Protein AF-A0A5S3XUQ3-F1 (afdb_monomer)

InterPro domains:
  IPR008207 Signal transduction histidine kinase, phosphotransfer (Hpt) domain [PF01627] (21-83)
  IPR008207 Signal transduction histidine kinase, phosphotransfer (Hpt) domain [PS50894] (11-110)
  IPR008207 Signal transduction histidine kinase, phosphotransfer (Hpt) domain [SM00073] (11-107)
  IPR036641 HPT domain superfamily [G3DSA:1.20.120.160] (1-99)
  IPR036641 HPT domain superfamily [SSF47226] (1-92)

Sequence (111 aa):
MINQATFSQLQQDVGEQLAIQLLEVYLTESSELIKKLDIDSPQDVLEITAHSLKSSSRSYGALELAELCEKIEHQVKIGGVNAEVSTLITDVHAQSLVTFSHARELIDSIC

Structure (mmCIF, N/CA/C/O backbone):
data_AF-A0A5S3XUQ3-F1
#
_entry.id   AF-A0A5S3XUQ3-F1
#
loop_
_atom_site.group_PDB
_atom_site.id
_atom_site.type_symbol
_atom_site.label_atom_id
_atom_si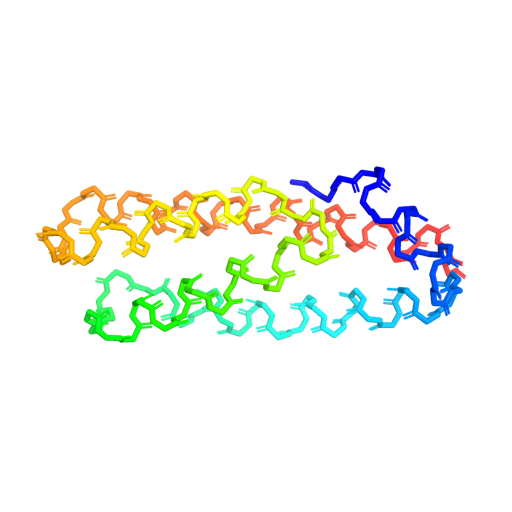te.label_alt_id
_atom_site.label_comp_id
_atom_site.label_asym_id
_atom_site.label_entity_id
_atom_site.label_seq_id
_atom_site.pdbx_PDB_ins_code
_atom_site.Cartn_x
_atom_site.Cartn_y
_atom_site.Cartn_z
_atom_site.occupancy
_atom_site.B_iso_or_equiv
_atom_site.auth_seq_id
_atom_site.auth_comp_id
_atom_site.auth_asym_id
_atom_site.auth_atom_id
_atom_site.pdbx_PDB_model_num
ATOM 1 N N . MET A 1 1 ? -5.371 -7.976 3.190 1.00 93.94 1 MET A N 1
ATOM 2 C CA . MET A 1 1 ? -6.198 -7.658 4.386 1.00 93.94 1 MET A CA 1
ATOM 3 C C . MET A 1 1 ? -5.346 -6.974 5.451 1.00 93.94 1 MET A C 1
ATOM 5 O O . MET A 1 1 ? -4.149 -7.231 5.503 1.00 93.94 1 MET A O 1
ATOM 9 N N . ILE A 1 2 ? -5.952 -6.139 6.300 1.00 97.31 2 ILE A N 1
ATOM 10 C CA . ILE A 1 2 ? -5.320 -5.611 7.527 1.00 97.31 2 ILE A CA 1
ATOM 11 C C . ILE A 1 2 ? -5.079 -6.720 8.565 1.00 97.31 2 ILE A C 1
ATOM 13 O O . ILE A 1 2 ? -5.988 -7.483 8.885 1.00 97.31 2 ILE A O 1
ATOM 17 N N . ASN A 1 3 ? -3.859 -6.805 9.094 1.00 97.62 3 ASN A N 1
ATOM 18 C CA . ASN A 1 3 ? -3.482 -7.708 10.174 1.00 97.62 3 ASN A CA 1
ATOM 19 C C . ASN A 1 3 ? -4.061 -7.223 11.512 1.00 97.62 3 ASN A C 1
ATOM 21 O O . ASN A 1 3 ? -3.721 -6.139 11.988 1.00 97.62 3 ASN A O 1
ATOM 25 N N . GLN A 1 4 ? -4.883 -8.066 12.140 1.00 94.44 4 GLN A N 1
ATOM 26 C CA . GLN A 1 4 ? -5.568 -7.736 13.390 1.00 94.44 4 GLN A CA 1
ATOM 27 C C . GLN A 1 4 ? -4.606 -7.399 14.532 1.00 94.44 4 GLN A C 1
ATOM 29 O O . GLN A 1 4 ? -4.853 -6.455 15.271 1.00 94.44 4 GLN A O 1
ATOM 34 N N . ALA A 1 5 ? -3.512 -8.150 14.690 1.00 96.19 5 ALA A N 1
ATOM 35 C CA . ALA A 1 5 ? -2.581 -7.930 15.794 1.00 96.19 5 ALA A CA 1
ATOM 36 C C . ALA A 1 5 ? -1.872 -6.575 15.663 1.00 96.19 5 ALA A C 1
ATOM 38 O O . ALA A 1 5 ? -1.777 -5.839 16.642 1.00 96.19 5 ALA A O 1
ATOM 39 N N . THR A 1 6 ? -1.432 -6.216 14.453 1.00 96.75 6 THR A N 1
ATOM 40 C CA . THR A 1 6 ? -0.833 -4.902 14.183 1.00 96.75 6 THR A CA 1
ATOM 41 C C . THR A 1 6 ? -1.827 -3.774 14.437 1.00 96.75 6 THR A C 1
ATOM 43 O O . THR A 1 6 ? -1.486 -2.803 15.107 1.00 96.75 6 THR A O 1
ATOM 46 N N . PHE A 1 7 ? -3.063 -3.905 13.949 1.00 95.88 7 PHE A N 1
ATOM 47 C CA . PHE A 1 7 ? -4.061 -2.856 14.132 1.00 95.88 7 PHE A CA 1
ATOM 48 C C . PHE A 1 7 ? -4.494 -2.714 15.597 1.00 95.88 7 PHE A C 1
ATOM 50 O O . PHE A 1 7 ? -4.582 -1.601 16.105 1.00 95.88 7 PHE A O 1
ATOM 57 N N . SER A 1 8 ? -4.661 -3.822 16.322 1.00 95.44 8 SER A N 1
ATOM 58 C CA . SER A 1 8 ? -4.938 -3.782 17.760 1.00 95.44 8 SER A CA 1
ATOM 59 C C . SER A 1 8 ? -3.789 -3.184 18.570 1.00 95.44 8 SER A C 1
ATOM 61 O O . SER A 1 8 ? -4.052 -2.476 19.538 1.00 95.44 8 SER A O 1
ATOM 63 N N . GLN A 1 9 ? -2.531 -3.398 18.171 1.00 97.06 9 GLN A N 1
ATOM 64 C CA . GLN A 1 9 ? -1.403 -2.703 18.795 1.00 97.06 9 GLN A CA 1
ATOM 65 C C . GLN A 1 9 ? -1.480 -1.191 18.551 1.00 97.06 9 GLN A C 1
ATOM 67 O O . GLN A 1 9 ? -1.356 -0.419 19.495 1.00 97.06 9 GLN A O 1
ATOM 72 N N . LEU A 1 10 ? -1.783 -0.760 17.321 1.00 96.38 10 LEU A N 1
ATOM 73 C CA . LEU A 1 10 ? -1.988 0.657 17.013 1.00 96.38 10 LEU A CA 1
ATOM 74 C C . LEU A 1 10 ? -3.101 1.266 17.885 1.00 96.38 10 LEU A C 1
ATOM 76 O O . LEU A 1 10 ? -2.912 2.335 18.460 1.00 96.38 10 LEU A O 1
ATOM 80 N N . GLN A 1 11 ? -4.232 0.572 18.044 1.00 95.94 11 GLN A N 1
ATOM 81 C CA . GLN A 1 11 ? -5.322 1.008 18.927 1.00 95.94 11 GLN A CA 1
ATOM 82 C C . GLN A 1 11 ? -4.871 1.163 20.387 1.00 95.94 11 GLN A C 1
ATOM 84 O O . GLN A 1 11 ? -5.311 2.094 21.059 1.00 95.94 11 GLN A O 1
ATOM 89 N N . GLN A 1 12 ? -3.995 0.285 20.885 1.00 97.31 12 GLN A N 1
ATOM 90 C CA . GLN A 1 12 ? -3.435 0.403 22.237 1.00 97.31 12 GLN A CA 1
ATOM 91 C C . GLN A 1 12 ? -2.486 1.597 22.372 1.00 97.31 12 GLN A C 1
ATOM 93 O O . GLN A 1 12 ? -2.491 2.262 23.406 1.00 97.31 12 GLN A O 1
ATOM 98 N N . ASP A 1 13 ? -1.702 1.879 21.333 1.00 97.31 13 ASP A N 1
ATOM 99 C CA . ASP A 1 13 ? -0.667 2.910 21.366 1.00 97.31 13 ASP A CA 1
ATOM 100 C C . ASP A 1 13 ? -1.248 4.329 21.276 1.00 97.31 13 ASP A C 1
ATOM 102 O O . ASP A 1 13 ? -0.764 5.240 21.950 1.00 97.31 13 ASP A O 1
ATOM 106 N N . VAL A 1 14 ? -2.283 4.532 20.450 1.00 97.00 14 VAL A N 1
ATOM 107 C CA . VAL A 1 14 ? -2.840 5.872 20.171 1.00 97.00 14 VAL A CA 1
ATOM 108 C C . VAL A 1 14 ? -4.292 6.061 20.620 1.00 97.00 14 VAL A C 1
ATOM 110 O O . VAL A 1 14 ? -4.814 7.175 20.568 1.00 97.00 14 VAL A O 1
ATOM 113 N N . GLY A 1 15 ? -4.945 4.996 21.087 1.00 96.94 15 GLY A N 1
ATOM 114 C CA . GLY A 1 15 ? -6.375 4.967 21.380 1.00 96.94 15 GLY A CA 1
ATOM 115 C C . GLY A 1 15 ? -7.215 4.601 20.155 1.00 96.94 15 GLY A C 1
ATOM 116 O O . GLY A 1 15 ? -6.894 4.950 19.020 1.00 96.94 15 GLY A O 1
ATOM 117 N N . GLU A 1 16 ? -8.332 3.912 20.391 1.00 94.94 16 GLU A N 1
ATOM 118 C CA . GLU A 1 16 ? -9.188 3.346 19.341 1.00 94.94 16 GLU A CA 1
ATOM 119 C C . GLU A 1 16 ? -9.683 4.391 18.332 1.00 94.94 16 GLU A C 1
ATOM 121 O O . GLU A 1 16 ? -9.504 4.217 17.129 1.00 94.94 16 GLU A O 1
ATOM 126 N N . GLN A 1 17 ? -10.221 5.519 18.805 1.00 94.88 17 GLN A N 1
ATOM 127 C CA . GLN A 1 17 ? -10.759 6.559 17.923 1.00 94.88 17 GLN A CA 1
ATOM 128 C C . GLN A 1 17 ? -9.683 7.193 17.028 1.00 94.88 17 GLN A C 1
ATOM 130 O O . GLN A 1 17 ? -9.927 7.441 15.848 1.00 94.88 17 GLN A O 1
ATOM 135 N N . LEU A 1 18 ? -8.486 7.444 17.569 1.00 96.75 18 LEU A N 1
ATOM 136 C CA . LEU A 1 18 ? -7.389 8.012 16.787 1.00 96.75 18 LEU A CA 1
ATOM 137 C C . LEU A 1 18 ? -6.822 6.979 15.805 1.00 96.75 18 LEU A C 1
ATOM 139 O O . LEU A 1 18 ? -6.527 7.330 14.668 1.00 96.75 18 LEU A O 1
ATOM 143 N N . ALA A 1 19 ? -6.731 5.703 16.190 1.00 96.88 19 ALA A N 1
ATOM 144 C CA . ALA A 1 19 ? -6.309 4.635 15.286 1.00 96.88 19 ALA A CA 1
ATOM 145 C C . ALA A 1 19 ? -7.231 4.514 14.060 1.00 96.88 19 ALA A C 1
ATOM 147 O O . ALA A 1 19 ? -6.742 4.328 12.946 1.00 96.88 19 ALA A O 1
ATOM 148 N N . ILE A 1 20 ? -8.544 4.690 14.242 1.00 95.88 20 ILE A N 1
ATOM 149 C CA . ILE A 1 20 ? -9.524 4.713 13.147 1.00 95.88 20 ILE A CA 1
ATOM 150 C C . ILE A 1 20 ? -9.297 5.907 12.217 1.00 95.88 20 ILE A C 1
ATOM 152 O O . ILE A 1 20 ? -9.189 5.720 11.007 1.00 95.88 20 ILE A O 1
ATOM 156 N N . GLN A 1 21 ? -9.126 7.114 12.765 1.00 97.31 21 GLN A N 1
ATOM 157 C CA . GLN A 1 21 ? -8.825 8.307 11.961 1.00 97.31 21 GLN A CA 1
ATOM 158 C C . GLN A 1 21 ? -7.524 8.149 11.163 1.00 97.31 21 GLN A C 1
ATOM 160 O O . GLN A 1 21 ? -7.452 8.522 9.994 1.00 97.31 21 GLN A O 1
ATOM 165 N N . LEU A 1 22 ? -6.489 7.560 11.768 1.00 97.69 22 LEU A N 1
ATOM 166 C CA . LEU A 1 22 ? -5.238 7.277 11.069 1.00 97.69 22 LEU A CA 1
ATOM 167 C C . LEU A 1 22 ? -5.427 6.225 9.963 1.00 97.69 22 LEU A C 1
ATOM 169 O O . LEU A 1 22 ? -4.828 6.358 8.896 1.00 97.69 22 LEU A O 1
ATOM 173 N N . LEU A 1 23 ? -6.287 5.221 10.170 1.00 97.62 23 LEU A N 1
ATOM 174 C CA . LEU A 1 23 ? -6.618 4.238 9.135 1.00 97.62 23 LEU A CA 1
ATOM 175 C C . LEU A 1 23 ? -7.393 4.868 7.964 1.00 97.62 23 LEU A C 1
ATOM 177 O O . LEU A 1 23 ? -7.158 4.510 6.810 1.00 97.62 23 LEU A O 1
ATOM 181 N N . GLU A 1 24 ? -8.266 5.842 8.221 1.00 97.56 24 GLU A N 1
ATOM 182 C CA . GLU A 1 24 ? -8.940 6.620 7.172 1.00 97.56 24 GLU A CA 1
ATOM 183 C C . GLU A 1 24 ? -7.961 7.464 6.348 1.00 97.56 24 GLU A C 1
ATOM 185 O O . GLU A 1 24 ? -8.051 7.505 5.114 1.00 97.56 24 GLU A O 1
ATOM 190 N N . VAL A 1 25 ? -6.999 8.110 7.016 1.00 97.81 25 VAL A N 1
ATOM 191 C CA . VAL A 1 25 ? -5.915 8.848 6.351 1.00 97.81 25 VAL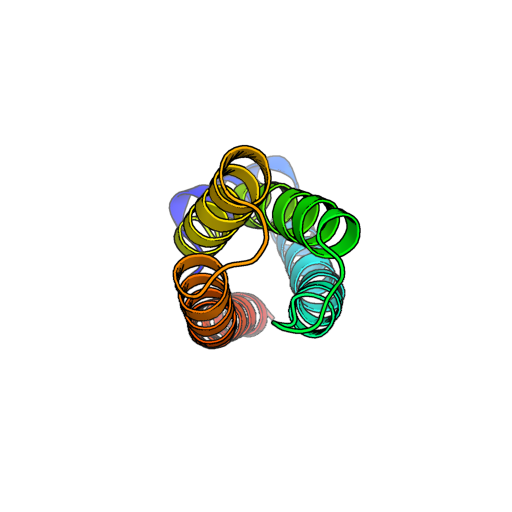 A CA 1
ATOM 192 C C . VAL A 1 25 ? -5.082 7.894 5.500 1.00 97.81 25 VAL A C 1
ATOM 194 O O . VAL A 1 25 ? -4.872 8.161 4.317 1.00 97.81 25 VAL A O 1
ATOM 197 N N . TYR A 1 26 ? -4.696 6.739 6.050 1.00 98.00 26 TYR A N 1
ATOM 198 C CA . TYR A 1 26 ? -3.992 5.693 5.311 1.00 98.00 26 TYR A CA 1
ATOM 199 C C . TYR A 1 26 ? -4.734 5.268 4.046 1.00 98.00 26 TYR A C 1
ATOM 201 O O . TYR A 1 26 ? -4.112 5.183 2.988 1.00 98.00 26 TYR A O 1
ATOM 209 N N . LEU A 1 27 ? -6.043 5.016 4.137 1.00 97.81 27 LEU A N 1
ATOM 210 C CA . LEU A 1 27 ? -6.862 4.640 2.985 1.00 97.81 27 LEU A CA 1
ATOM 211 C C . LEU A 1 27 ? -6.866 5.728 1.918 1.00 97.81 27 LEU A C 1
ATOM 213 O O . LEU A 1 27 ? -6.671 5.439 0.737 1.00 97.81 27 LEU A O 1
ATOM 217 N N . THR A 1 28 ? -7.061 6.974 2.338 1.00 97.56 28 THR A N 1
ATOM 218 C CA . THR A 1 28 ? -7.106 8.120 1.431 1.00 97.56 28 THR A CA 1
ATOM 219 C C . THR A 1 28 ? -5.772 8.277 0.706 1.00 97.56 28 THR A C 1
ATOM 221 O O . THR A 1 28 ? -5.728 8.225 -0.522 1.00 97.56 28 THR A O 1
ATOM 224 N N . GLU A 1 29 ? -4.670 8.378 1.447 1.00 97.50 29 GLU A N 1
ATOM 225 C CA . GLU A 1 29 ? -3.338 8.590 0.877 1.00 97.50 29 GLU A CA 1
ATOM 226 C C . GLU A 1 29 ? -2.863 7.397 0.041 1.00 97.50 29 GLU A C 1
ATOM 228 O O . GLU A 1 29 ? -2.356 7.572 -1.069 1.00 97.50 29 GLU A O 1
ATOM 233 N N . SER A 1 30 ? -3.066 6.172 0.532 1.00 97.75 30 SER A N 1
ATOM 234 C CA . SER A 1 30 ? -2.625 4.968 -0.176 1.00 97.75 30 SER A CA 1
ATOM 235 C C . SER A 1 30 ? -3.426 4.740 -1.451 1.00 97.75 30 SER A C 1
ATOM 237 O O . SER A 1 30 ? -2.853 4.284 -2.434 1.00 97.75 30 SER A O 1
ATOM 239 N N . SER A 1 31 ? -4.711 5.108 -1.495 1.00 96.88 31 SER A N 1
ATOM 240 C CA . SER A 1 31 ? -5.494 5.025 -2.734 1.00 96.88 31 SER A CA 1
ATOM 241 C C . SER A 1 31 ? -4.935 5.925 -3.842 1.00 96.88 31 SER A C 1
ATOM 243 O O . SER A 1 31 ? -4.886 5.518 -5.003 1.00 96.88 31 SER A O 1
ATOM 245 N N . GLU A 1 32 ? -4.433 7.113 -3.493 1.00 96.25 32 GLU A N 1
ATOM 246 C CA . GLU A 1 32 ? -3.790 8.019 -4.447 1.00 96.25 32 GLU A CA 1
ATOM 247 C C . GLU A 1 32 ? -2.421 7.503 -4.897 1.00 96.25 32 GLU A C 1
ATOM 249 O O . GLU A 1 32 ? -2.046 7.673 -6.056 1.00 96.25 32 GLU A O 1
ATOM 254 N N . LEU A 1 33 ? -1.676 6.840 -4.009 1.00 96.62 33 LEU A N 1
ATOM 255 C CA . LEU A 1 33 ? -0.414 6.195 -4.372 1.00 96.62 33 LEU A CA 1
ATOM 256 C C . LEU A 1 33 ? -0.632 4.976 -5.276 1.00 96.62 33 LEU A C 1
ATOM 258 O O . LEU A 1 33 ? 0.095 4.823 -6.250 1.00 96.62 33 LEU A O 1
ATOM 262 N N . ILE A 1 34 ? -1.652 4.152 -5.021 1.00 96.69 34 ILE A N 1
ATOM 263 C CA . ILE A 1 34 ? -1.988 3.006 -5.879 1.00 96.69 34 ILE A CA 1
ATOM 264 C C . ILE A 1 34 ? -2.303 3.469 -7.306 1.00 96.69 34 ILE A C 1
ATOM 266 O O . ILE A 1 34 ? -1.802 2.881 -8.257 1.00 96.69 34 ILE A O 1
ATOM 270 N N . LYS A 1 35 ? -3.035 4.578 -7.478 1.00 94.00 35 LYS A N 1
ATOM 271 C CA . LYS A 1 35 ? -3.292 5.169 -8.807 1.00 94.00 35 LYS A CA 1
ATOM 272 C C . LYS A 1 35 ? -2.021 5.629 -9.530 1.00 94.00 35 LYS A C 1
ATOM 274 O O . LYS A 1 35 ? -2.003 5.653 -10.754 1.00 94.00 35 LYS A O 1
ATOM 279 N N . LYS A 1 36 ? -0.986 6.034 -8.787 1.00 93.69 36 LYS A N 1
ATOM 280 C CA . LYS A 1 36 ? 0.319 6.446 -9.337 1.00 93.69 36 LYS A CA 1
ATOM 281 C C . LYS A 1 36 ? 1.238 5.263 -9.627 1.00 93.69 36 LYS A C 1
ATOM 283 O O . LYS A 1 36 ? 2.225 5.433 -10.332 1.00 93.69 36 LYS A O 1
ATOM 288 N N . LEU A 1 37 ? 0.948 4.093 -9.065 1.00 94.00 37 LEU A N 1
ATOM 289 C CA . LEU A 1 37 ? 1.704 2.875 -9.305 1.00 94.00 37 LEU A CA 1
ATOM 290 C C . LEU A 1 37 ? 1.159 2.188 -10.563 1.00 94.00 37 LEU A C 1
ATOM 292 O O . LEU A 1 37 ? 0.349 1.265 -10.489 1.00 94.00 37 LEU A O 1
ATOM 296 N N . ASP A 1 38 ? 1.584 2.682 -11.721 1.00 92.31 38 ASP A N 1
ATOM 297 C CA . ASP A 1 38 ? 1.131 2.208 -13.030 1.00 92.31 38 ASP A CA 1
ATOM 298 C C . ASP A 1 38 ? 2.284 1.619 -13.854 1.00 92.31 38 ASP A C 1
ATOM 300 O O . ASP A 1 38 ? 3.430 2.040 -13.705 1.00 92.31 38 ASP A O 1
ATOM 304 N N . ILE A 1 39 ? 1.986 0.659 -14.735 1.00 87.81 39 ILE A N 1
ATOM 305 C CA . ILE A 1 39 ? 2.985 -0.034 -15.562 1.00 87.81 39 ILE A CA 1
ATOM 306 C C . ILE A 1 39 ? 3.790 0.911 -16.462 1.00 87.81 39 ILE A C 1
ATOM 308 O O . ILE A 1 39 ? 4.950 0.620 -16.750 1.00 87.81 39 ILE A O 1
ATOM 312 N N . ASP A 1 40 ? 3.197 2.035 -16.867 1.00 90.44 40 ASP A N 1
ATOM 313 C CA . ASP A 1 40 ? 3.818 3.030 -17.741 1.00 90.44 40 ASP A CA 1
ATOM 314 C C . ASP A 1 40 ? 4.565 4.114 -16.944 1.00 90.44 40 ASP A C 1
ATOM 316 O O . ASP A 1 40 ? 5.128 5.055 -17.514 1.00 90.44 40 ASP A O 1
ATOM 320 N N . SER A 1 41 ? 4.583 4.005 -15.612 1.00 91.62 41 SER A N 1
ATOM 321 C CA . SER A 1 41 ? 5.267 4.969 -14.758 1.00 91.62 41 SER A CA 1
ATOM 322 C C . SER A 1 41 ? 6.788 4.873 -14.915 1.00 91.62 41 SER A C 1
ATOM 324 O O . SER A 1 41 ? 7.344 3.774 -14.994 1.00 91.62 41 SER A O 1
ATOM 326 N N . PRO A 1 42 ? 7.497 6.016 -14.897 1.00 92.12 42 PRO A N 1
ATOM 327 C CA . PRO A 1 42 ? 8.951 6.031 -14.833 1.00 92.12 42 PRO A CA 1
ATOM 328 C C . PRO A 1 42 ? 9.491 5.221 -13.647 1.00 92.12 42 PRO A C 1
ATOM 330 O O . PRO A 1 42 ? 8.876 5.160 -12.582 1.00 92.12 42 PRO A O 1
ATOM 333 N N . GLN A 1 43 ? 10.670 4.625 -13.822 1.00 93.31 43 GLN A N 1
ATOM 334 C CA . GLN A 1 43 ? 11.316 3.793 -12.804 1.00 93.31 43 GLN A CA 1
ATOM 335 C C . GLN A 1 43 ? 11.441 4.500 -11.441 1.00 93.31 43 GLN A C 1
ATOM 337 O O . GLN A 1 43 ? 11.105 3.915 -10.416 1.00 93.31 43 GLN A O 1
ATOM 342 N N . ASP A 1 44 ? 11.884 5.756 -11.415 1.00 93.06 44 ASP A N 1
ATOM 343 C CA . ASP A 1 44 ? 12.021 6.548 -10.189 1.00 93.06 44 ASP A CA 1
ATOM 344 C C . ASP A 1 44 ? 10.672 6.776 -9.490 1.00 93.06 44 ASP A C 1
ATOM 346 O O . ASP A 1 44 ? 10.576 6.682 -8.265 1.00 93.06 44 ASP A O 1
ATOM 350 N N . VAL A 1 45 ? 9.610 7.000 -10.267 1.00 93.69 45 VAL A N 1
ATOM 351 C CA . VAL A 1 45 ? 8.238 7.118 -9.755 1.00 93.69 45 VAL A CA 1
ATOM 352 C C . VAL A 1 45 ? 7.765 5.798 -9.146 1.00 93.69 45 VAL A C 1
ATOM 354 O O . VAL A 1 45 ? 7.188 5.813 -8.056 1.00 93.69 45 VAL A O 1
ATOM 357 N N . LEU A 1 46 ? 8.031 4.664 -9.800 1.00 95.50 46 LEU A N 1
ATOM 358 C CA . LEU A 1 46 ? 7.694 3.337 -9.277 1.00 95.50 46 LEU A CA 1
ATOM 359 C C . LEU A 1 46 ? 8.429 3.038 -7.970 1.00 95.50 46 LEU A C 1
ATOM 361 O O . LEU A 1 46 ? 7.799 2.598 -7.010 1.00 95.50 46 LEU A O 1
ATOM 365 N N . GLU A 1 47 ? 9.733 3.319 -7.904 1.00 94.75 47 GLU A N 1
ATOM 366 C CA . GLU A 1 47 ? 10.533 3.109 -6.694 1.00 94.75 47 GLU A CA 1
ATOM 367 C C . GLU A 1 47 ? 10.005 3.934 -5.517 1.00 94.75 47 GLU A C 1
ATOM 369 O O . GLU A 1 47 ? 9.769 3.386 -4.438 1.00 94.75 47 GLU A O 1
ATOM 374 N N . ILE A 1 48 ? 9.773 5.235 -5.721 1.00 94.94 48 ILE A N 1
ATOM 375 C CA . ILE A 1 48 ? 9.280 6.135 -4.669 1.00 94.94 48 ILE A CA 1
ATOM 376 C C . ILE A 1 48 ? 7.878 5.717 -4.220 1.00 94.94 48 ILE A C 1
ATOM 378 O O . ILE A 1 48 ? 7.617 5.613 -3.021 1.00 94.94 48 ILE A O 1
ATOM 382 N N . THR A 1 49 ? 6.979 5.439 -5.165 1.00 96.50 49 THR A N 1
ATOM 383 C CA . THR A 1 49 ? 5.583 5.099 -4.858 1.00 96.50 49 THR A CA 1
ATOM 384 C C . THR A 1 49 ? 5.488 3.767 -4.117 1.00 96.50 49 THR A C 1
ATOM 386 O O . THR A 1 49 ? 4.809 3.685 -3.090 1.00 96.50 49 THR A O 1
ATOM 389 N N . ALA A 1 50 ? 6.219 2.744 -4.573 1.00 97.12 50 ALA A N 1
ATOM 390 C CA . ALA A 1 50 ? 6.291 1.450 -3.901 1.00 97.12 50 ALA A CA 1
ATOM 391 C C . ALA A 1 50 ? 6.913 1.577 -2.499 1.00 97.12 50 ALA A C 1
ATOM 393 O O . ALA A 1 50 ? 6.395 1.013 -1.535 1.00 97.12 50 ALA A O 1
ATOM 394 N N . HIS A 1 51 ? 7.973 2.375 -2.345 1.00 97.00 51 HIS A N 1
ATOM 395 C CA . HIS A 1 51 ? 8.601 2.616 -1.048 1.00 97.00 51 HIS A CA 1
ATOM 396 C C . HIS A 1 51 ? 7.649 3.291 -0.045 1.00 97.00 51 HIS A C 1
ATOM 398 O O . HIS A 1 51 ? 7.564 2.873 1.119 1.00 97.00 51 HIS A O 1
ATOM 404 N N . SER A 1 52 ? 6.913 4.316 -0.488 1.00 97.12 52 SER A N 1
ATOM 405 C CA . SER A 1 52 ? 5.916 5.013 0.330 1.00 97.12 52 SER A CA 1
ATOM 406 C C . SER A 1 52 ? 4.772 4.085 0.738 1.00 97.12 52 SER A C 1
ATOM 408 O O . SER A 1 52 ? 4.466 4.000 1.928 1.00 97.12 52 SER A O 1
ATOM 410 N N . LEU A 1 53 ? 4.199 3.335 -0.213 1.00 97.75 53 LEU A N 1
ATOM 411 C CA . LEU A 1 53 ? 3.130 2.367 0.055 1.00 97.75 53 LEU A CA 1
ATOM 412 C C . LEU A 1 53 ? 3.573 1.248 0.994 1.00 97.75 53 LEU A C 1
ATOM 414 O O . LEU A 1 53 ? 2.813 0.859 1.877 1.00 97.75 53 LEU A O 1
ATOM 418 N N . LYS A 1 54 ? 4.798 0.738 0.842 1.00 97.88 54 LYS A N 1
ATOM 419 C CA . LYS A 1 54 ? 5.364 -0.279 1.735 1.00 97.88 54 LYS A CA 1
ATOM 420 C C . LYS A 1 54 ? 5.404 0.220 3.174 1.00 97.88 54 LYS A C 1
ATOM 422 O O . LYS A 1 54 ? 4.951 -0.473 4.085 1.00 97.88 54 LYS A O 1
ATOM 427 N N . SER A 1 55 ? 5.968 1.409 3.375 1.00 96.56 55 SER A N 1
ATOM 428 C CA . SER A 1 55 ? 6.156 1.980 4.709 1.00 96.56 55 SER A CA 1
ATOM 429 C C . SER A 1 55 ? 4.818 2.272 5.380 1.00 96.56 55 SER A C 1
ATOM 431 O O . SER A 1 55 ? 4.621 1.861 6.521 1.00 96.56 55 SER A O 1
ATOM 433 N N . SER A 1 56 ? 3.875 2.896 4.665 1.00 96.62 56 SER A N 1
ATOM 434 C CA . SER A 1 56 ? 2.538 3.147 5.206 1.00 96.62 56 SER A CA 1
ATOM 435 C C . SER A 1 56 ? 1.811 1.834 5.506 1.00 96.62 56 SER A C 1
ATOM 437 O O . SER A 1 56 ? 1.318 1.642 6.612 1.00 96.62 56 SER A O 1
ATOM 439 N N . SER A 1 57 ? 1.827 0.875 4.579 1.00 98.19 57 SER A N 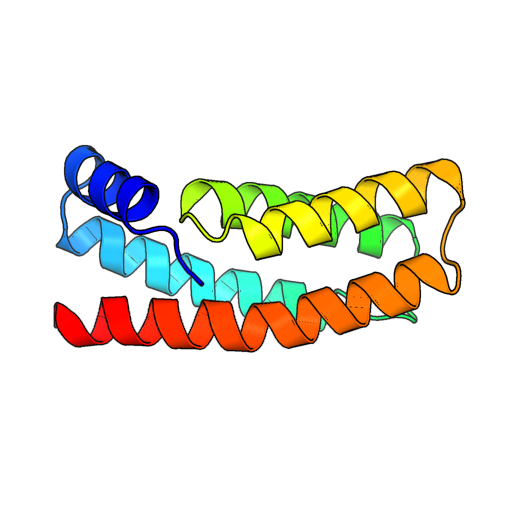1
ATOM 440 C CA . SER A 1 57 ? 1.116 -0.398 4.726 1.00 98.19 57 SER A CA 1
ATOM 441 C C . SER A 1 57 ? 1.601 -1.222 5.922 1.00 98.19 57 SER A C 1
ATOM 443 O O . SER A 1 57 ? 0.780 -1.820 6.616 1.00 98.19 57 SER A O 1
ATOM 445 N N . ARG A 1 58 ? 2.905 -1.213 6.235 1.00 97.69 58 ARG A N 1
ATOM 446 C CA . ARG A 1 58 ? 3.431 -1.883 7.440 1.00 97.69 58 ARG A CA 1
ATOM 447 C C . ARG A 1 58 ? 2.883 -1.278 8.730 1.00 97.69 58 ARG A C 1
ATOM 449 O O . ARG A 1 58 ? 2.507 -2.039 9.617 1.00 97.69 58 ARG A O 1
ATOM 456 N N . SER A 1 59 ? 2.790 0.049 8.814 1.00 96.19 59 SER A N 1
ATOM 457 C CA . SER A 1 59 ? 2.297 0.748 10.010 1.00 96.19 59 SER A CA 1
ATOM 458 C C . SER A 1 59 ? 0.860 0.373 10.372 1.00 96.19 59 SER A C 1
ATOM 460 O O . SER A 1 59 ? 0.525 0.304 11.549 1.00 96.19 59 SER A O 1
ATOM 462 N N . TYR A 1 60 ? 0.023 0.091 9.371 1.00 97.12 60 TYR A N 1
ATOM 463 C CA . TYR A 1 60 ? -1.393 -0.234 9.571 1.00 97.12 60 TYR A CA 1
ATOM 464 C C . TYR A 1 60 ? -1.700 -1.730 9.477 1.00 97.12 60 TYR A C 1
ATOM 466 O O . TYR A 1 60 ? -2.857 -2.122 9.561 1.00 97.12 60 TYR A O 1
ATOM 474 N N . GLY A 1 61 ? -0.690 -2.587 9.300 1.00 97.31 61 GLY A N 1
ATOM 475 C CA . GLY A 1 61 ? -0.881 -4.037 9.228 1.00 97.31 61 GLY A CA 1
ATOM 476 C C . GLY A 1 61 ? -1.321 -4.564 7.860 1.00 97.31 61 GLY A C 1
ATOM 477 O O . GLY A 1 61 ? -1.689 -5.729 7.752 1.00 97.31 61 GLY A O 1
ATOM 478 N N . ALA A 1 62 ? -1.257 -3.770 6.795 1.00 98.25 62 ALA A N 1
ATOM 479 C CA . ALA A 1 62 ? -1.441 -4.225 5.415 1.00 98.25 62 ALA A CA 1
ATOM 480 C C . ALA A 1 62 ? -0.196 -4.991 4.908 1.00 98.25 62 ALA A C 1
ATOM 482 O O . ALA A 1 62 ? 0.453 -4.598 3.940 1.00 98.25 62 ALA A O 1
ATOM 483 N N . LEU A 1 63 ? 0.166 -6.079 5.594 1.00 98.06 63 LEU A N 1
ATOM 484 C CA . LEU A 1 63 ? 1.461 -6.755 5.440 1.00 98.06 63 LEU A CA 1
ATOM 485 C C . LEU A 1 63 ? 1.683 -7.302 4.026 1.00 98.06 63 LEU A C 1
ATOM 487 O O . LEU A 1 63 ? 2.717 -7.044 3.426 1.00 98.06 63 LEU A O 1
ATOM 491 N N . GLU A 1 64 ? 0.683 -7.972 3.461 1.00 98.00 64 GLU A N 1
ATOM 492 C CA . GLU A 1 64 ? 0.767 -8.539 2.110 1.00 98.00 64 GLU A CA 1
ATOM 493 C C . GLU A 1 64 ? 0.910 -7.451 1.033 1.00 98.00 64 GLU A C 1
ATOM 495 O O . GLU A 1 64 ? 1.700 -7.585 0.100 1.00 98.00 64 GLU A O 1
ATOM 500 N N . LEU A 1 65 ? 0.207 -6.322 1.196 1.00 98.25 65 LEU A N 1
ATOM 501 C CA . LEU A 1 65 ? 0.360 -5.172 0.303 1.00 98.25 65 LEU A CA 1
ATOM 502 C C . LEU A 1 65 ? 1.775 -4.582 0.414 1.00 98.25 65 LEU A C 1
ATOM 504 O O . LEU A 1 65 ? 2.387 -4.243 -0.599 1.00 98.25 65 LEU A O 1
ATOM 508 N N . ALA A 1 66 ? 2.322 -4.509 1.631 1.00 98.50 66 ALA A N 1
ATOM 509 C CA . ALA A 1 66 ? 3.686 -4.046 1.854 1.00 98.50 66 ALA A CA 1
ATOM 510 C C . ALA A 1 66 ? 4.741 -4.975 1.236 1.00 98.50 66 ALA A C 1
ATOM 512 O O . ALA A 1 66 ? 5.717 -4.486 0.669 1.00 98.50 66 ALA A O 1
ATOM 513 N N . GLU A 1 67 ? 4.554 -6.292 1.322 1.00 98.44 67 GLU A N 1
ATOM 514 C CA . GLU A 1 67 ? 5.454 -7.285 0.725 1.00 98.44 67 GLU A CA 1
ATOM 515 C C . GLU A 1 67 ? 5.481 -7.189 -0.802 1.00 98.44 67 GLU A C 1
ATOM 517 O O . GLU A 1 67 ? 6.551 -7.237 -1.408 1.00 98.44 67 GLU A O 1
ATOM 522 N N . LEU A 1 68 ? 4.324 -7.009 -1.443 1.00 98.38 68 LEU A N 1
ATOM 523 C CA . LEU A 1 68 ? 4.263 -6.791 -2.890 1.00 98.38 68 LEU A CA 1
ATOM 524 C C . LEU A 1 68 ? 4.976 -5.491 -3.293 1.00 98.38 68 LEU A C 1
ATOM 526 O O . LEU A 1 68 ? 5.766 -5.490 -4.237 1.00 98.38 68 LEU A O 1
ATOM 530 N N . CYS A 1 69 ? 4.777 -4.406 -2.540 1.00 98.19 69 CYS A N 1
ATOM 531 C CA . CYS A 1 69 ? 5.482 -3.145 -2.778 1.00 98.19 69 CYS A CA 1
ATOM 532 C C . CYS A 1 69 ? 7.005 -3.285 -2.603 1.00 98.19 69 CYS A C 1
ATOM 534 O O . CYS A 1 69 ? 7.777 -2.723 -3.376 1.00 98.19 69 CYS A O 1
ATOM 536 N N . GLU A 1 70 ? 7.458 -4.064 -1.620 1.00 98.25 70 GLU A N 1
ATOM 537 C CA . GLU A 1 70 ? 8.880 -4.358 -1.425 1.00 98.25 70 GLU A CA 1
ATOM 538 C C . GLU A 1 70 ? 9.483 -5.136 -2.600 1.00 98.25 70 GLU A C 1
ATOM 540 O O . GLU A 1 70 ? 10.593 -4.824 -3.034 1.00 98.25 70 GLU A O 1
ATOM 545 N N . LYS A 1 71 ? 8.742 -6.100 -3.162 1.00 97.81 71 LYS A N 1
ATOM 546 C CA . LYS A 1 71 ? 9.163 -6.825 -4.369 1.00 97.81 71 LYS A CA 1
ATOM 547 C C . LYS A 1 71 ? 9.306 -5.888 -5.567 1.00 97.81 71 LYS A C 1
ATOM 549 O O . LYS A 1 71 ? 10.301 -5.992 -6.277 1.00 97.81 71 LYS A O 1
ATOM 554 N N . ILE A 1 72 ? 8.373 -4.949 -5.760 1.00 97.06 72 ILE A N 1
ATOM 555 C CA . ILE A 1 72 ? 8.475 -3.929 -6.818 1.00 97.06 72 ILE A CA 1
ATOM 556 C C . ILE A 1 72 ? 9.725 -3.073 -6.612 1.00 97.06 72 ILE A C 1
ATOM 558 O O . ILE A 1 72 ? 10.539 -2.964 -7.524 1.00 97.06 72 ILE A O 1
ATOM 562 N N . GLU A 1 73 ? 9.915 -2.512 -5.413 1.00 94.62 73 GLU A N 1
ATOM 563 C CA . GLU A 1 73 ? 11.072 -1.663 -5.097 1.00 94.62 73 GLU A CA 1
ATOM 564 C C . GLU A 1 73 ? 12.398 -2.392 -5.367 1.00 94.62 73 GLU A C 1
ATOM 566 O O . GLU A 1 73 ? 13.325 -1.819 -5.937 1.00 94.62 73 GLU A O 1
ATOM 571 N N . HIS A 1 74 ? 12.495 -3.662 -4.974 1.00 94.50 74 HIS A N 1
ATOM 572 C CA . HIS A 1 74 ? 13.684 -4.475 -5.201 1.00 94.50 74 HIS A CA 1
ATOM 573 C C . HIS A 1 74 ? 13.900 -4.785 -6.688 1.00 94.50 74 HIS A C 1
ATOM 575 O O . HIS A 1 74 ? 15.009 -4.624 -7.200 1.00 94.50 74 HIS A O 1
ATOM 581 N N . GLN A 1 75 ? 12.846 -5.205 -7.390 1.00 95.00 75 GLN A N 1
ATOM 582 C CA . GLN A 1 75 ? 12.958 -5.656 -8.772 1.00 95.00 75 GLN A CA 1
ATOM 583 C C . GLN A 1 75 ? 13.239 -4.505 -9.736 1.00 95.00 75 GLN A C 1
ATOM 585 O O . GLN A 1 75 ? 14.074 -4.647 -10.628 1.00 95.00 75 GLN A O 1
ATOM 590 N N . VAL A 1 76 ? 12.632 -3.341 -9.500 1.00 93.94 76 VAL A N 1
ATOM 591 C CA . VAL A 1 76 ? 12.910 -2.127 -10.271 1.00 93.94 76 VAL A CA 1
ATOM 592 C C . VAL A 1 76 ? 14.369 -1.682 -10.085 1.00 93.94 76 VAL A C 1
ATOM 594 O O . VAL A 1 76 ? 15.040 -1.378 -11.070 1.00 93.94 76 VAL A O 1
ATOM 597 N N . LYS A 1 77 ? 14.917 -1.740 -8.861 1.00 91.06 77 LYS A N 1
ATOM 598 C CA . LYS A 1 77 ? 16.324 -1.379 -8.595 1.00 91.06 77 LYS A CA 1
ATOM 599 C C . LYS A 1 77 ? 17.339 -2.299 -9.274 1.00 91.06 77 LYS A C 1
ATOM 601 O O . LYS A 1 77 ? 18.406 -1.835 -9.667 1.00 91.06 77 LYS A O 1
ATOM 606 N N . ILE A 1 78 ? 17.045 -3.596 -9.372 1.00 91.31 78 ILE A N 1
ATOM 607 C CA . ILE A 1 78 ? 17.974 -4.583 -9.945 1.00 91.31 78 ILE A CA 1
ATOM 608 C C . ILE A 1 78 ? 17.842 -4.669 -11.464 1.00 91.31 78 ILE A C 1
ATOM 610 O O . ILE A 1 78 ? 18.849 -4.679 -12.170 1.00 91.31 78 ILE A O 1
ATOM 614 N N . GLY A 1 79 ? 16.611 -4.801 -11.954 1.00 87.56 79 GLY A N 1
ATOM 615 C CA . GLY A 1 79 ? 16.315 -5.181 -13.335 1.00 87.56 79 GLY A CA 1
ATOM 616 C C . GLY A 1 79 ? 15.570 -4.125 -14.143 1.00 87.56 79 GLY A C 1
ATOM 617 O O . GLY A 1 79 ? 15.268 -4.381 -15.308 1.00 87.56 79 GLY A O 1
ATOM 618 N N . GLY A 1 80 ? 15.263 -2.970 -13.547 1.00 90.44 80 GLY A N 1
ATOM 619 C CA . GLY A 1 80 ? 14.422 -1.945 -14.155 1.00 90.44 80 GLY A CA 1
ATOM 620 C C . GLY A 1 80 ? 12.967 -2.391 -14.321 1.00 90.44 80 GLY A C 1
ATOM 621 O O . GLY A 1 80 ? 12.521 -3.396 -13.764 1.00 90.44 80 GLY A O 1
ATOM 622 N N . VAL A 1 81 ? 12.211 -1.626 -15.107 1.00 91.75 81 VAL A N 1
ATOM 623 C CA . VAL A 1 81 ? 10.812 -1.940 -15.424 1.00 91.75 81 VAL A CA 1
ATOM 624 C C . VAL A 1 81 ? 10.758 -3.072 -16.449 1.00 91.75 81 VAL A C 1
ATOM 626 O O . VAL A 1 81 ? 11.256 -2.942 -17.567 1.00 91.75 81 VAL A O 1
ATOM 629 N N . ASN A 1 82 ? 10.165 -4.200 -16.061 1.00 93.25 82 ASN A N 1
ATOM 630 C CA . ASN A 1 82 ? 10.062 -5.406 -16.878 1.00 93.25 82 ASN A CA 1
ATOM 631 C C . ASN A 1 82 ? 8.720 -6.129 -16.642 1.00 93.25 82 ASN A C 1
ATOM 633 O O . ASN A 1 82 ? 7.906 -5.702 -15.826 1.00 93.25 82 ASN A O 1
ATOM 637 N N . ALA A 1 83 ? 8.494 -7.246 -17.340 1.00 94.44 83 ALA A N 1
ATOM 638 C CA . ALA A 1 83 ? 7.235 -7.994 -17.260 1.00 94.44 83 ALA A CA 1
ATOM 639 C C . ALA A 1 83 ? 6.900 -8.515 -15.845 1.00 94.44 83 ALA A C 1
ATOM 641 O O . ALA A 1 83 ? 5.725 -8.627 -15.491 1.00 94.44 83 ALA A O 1
ATOM 642 N N . GLU A 1 84 ? 7.911 -8.816 -15.025 1.00 95.25 84 GLU A N 1
ATOM 643 C CA . GLU A 1 84 ? 7.707 -9.222 -13.632 1.00 95.25 84 GLU A CA 1
ATOM 644 C C . GLU A 1 84 ? 7.216 -8.041 -12.793 1.00 95.25 84 GLU A C 1
ATOM 646 O O . GLU A 1 84 ? 6.237 -8.181 -12.066 1.00 95.25 84 GLU A O 1
ATOM 651 N N . VAL A 1 85 ? 7.814 -6.857 -12.960 1.00 95.94 85 VAL A N 1
ATOM 652 C CA . VAL A 1 85 ? 7.335 -5.619 -12.324 1.00 95.94 85 VAL A CA 1
ATOM 653 C C . VAL A 1 85 ? 5.895 -5.315 -12.739 1.00 95.94 85 VAL A C 1
ATOM 655 O O . VAL A 1 85 ? 5.073 -5.019 -11.878 1.00 95.94 85 VAL A O 1
ATOM 658 N N . SER A 1 86 ? 5.545 -5.452 -14.021 1.00 95.94 86 SER A N 1
ATOM 659 C CA . SER A 1 86 ? 4.161 -5.257 -14.486 1.00 95.94 86 SER A CA 1
ATOM 660 C C . SER A 1 86 ? 3.175 -6.243 -13.843 1.00 95.94 86 SER A C 1
ATOM 662 O O . SER A 1 86 ? 2.049 -5.871 -13.502 1.00 95.94 86 SER A O 1
ATOM 664 N N . THR A 1 87 ? 3.603 -7.491 -13.636 1.00 97.12 87 THR A N 1
ATOM 665 C CA . THR A 1 87 ? 2.806 -8.506 -12.929 1.00 97.12 87 THR A CA 1
ATOM 666 C C . THR A 1 87 ? 2.625 -8.117 -11.463 1.00 97.12 87 THR A C 1
ATOM 668 O O . THR A 1 87 ? 1.498 -8.060 -10.982 1.00 97.12 87 THR A O 1
ATOM 671 N N . LEU A 1 88 ? 3.707 -7.729 -10.782 1.00 97.81 88 LEU A N 1
ATOM 672 C CA . LEU A 1 88 ? 3.663 -7.274 -9.392 1.00 97.81 88 LEU A CA 1
ATOM 673 C C . LEU A 1 88 ? 2.784 -6.029 -9.208 1.00 97.81 88 LEU A C 1
ATOM 675 O O . LEU A 1 88 ? 2.073 -5.934 -8.213 1.00 97.81 88 LEU A O 1
ATOM 679 N N . ILE A 1 89 ? 2.798 -5.085 -10.155 1.00 97.50 89 ILE A N 1
ATOM 680 C CA . ILE A 1 89 ? 1.905 -3.917 -10.134 1.00 97.50 89 ILE A CA 1
ATOM 681 C C . ILE A 1 89 ? 0.443 -4.374 -10.198 1.00 97.50 89 ILE A C 1
ATOM 683 O O . ILE A 1 89 ? -0.377 -3.915 -9.406 1.00 97.50 89 ILE A O 1
ATOM 687 N N . THR A 1 90 ? 0.118 -5.324 -11.078 1.00 97.56 90 THR A N 1
ATOM 688 C CA . THR A 1 90 ? -1.235 -5.901 -11.166 1.00 97.56 90 THR A CA 1
ATOM 689 C C . THR A 1 90 ? -1.649 -6.568 -9.850 1.00 97.56 90 THR A C 1
ATOM 691 O O . THR A 1 90 ? -2.761 -6.341 -9.367 1.00 97.56 90 THR A O 1
ATOM 694 N N . ASP A 1 91 ? -0.741 -7.327 -9.231 1.00 98.06 91 ASP A N 1
ATOM 695 C CA . ASP A 1 91 ? -0.974 -7.968 -7.934 1.00 98.06 91 ASP A CA 1
ATOM 696 C C . ASP A 1 91 ? -1.188 -6.932 -6.821 1.00 98.06 91 ASP A C 1
ATOM 698 O O . ASP A 1 91 ? -2.089 -7.089 -5.998 1.00 98.06 91 ASP A O 1
ATOM 702 N N . VAL A 1 92 ? -0.416 -5.836 -6.811 1.00 97.88 92 VAL A N 1
ATOM 703 C CA . VAL A 1 92 ? -0.603 -4.718 -5.871 1.00 97.88 92 VAL A CA 1
ATOM 704 C C . VA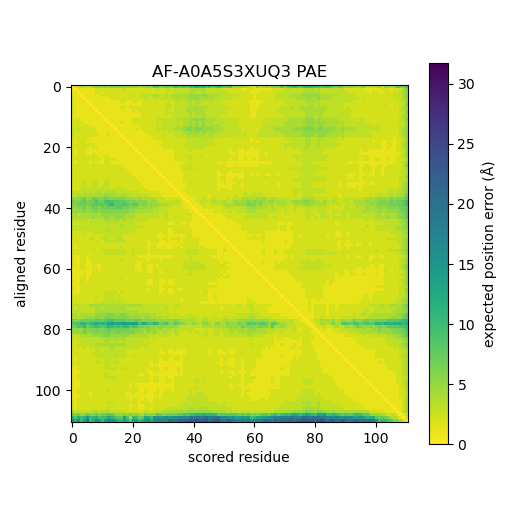L A 1 92 ? -1.985 -4.095 -6.031 1.00 97.88 92 VAL A C 1
ATOM 706 O O . VAL A 1 92 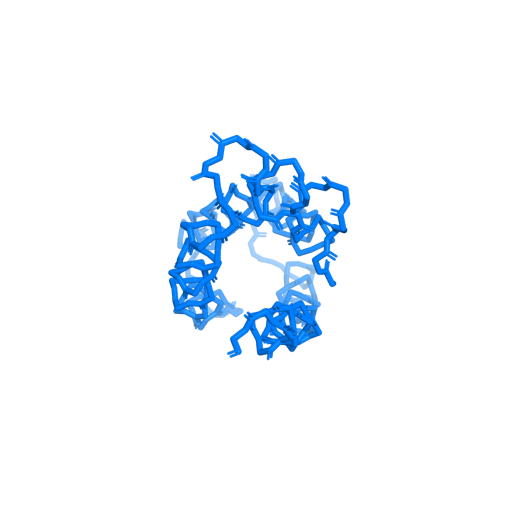? -2.663 -3.873 -5.027 1.00 97.88 92 VAL A O 1
ATOM 709 N N . HIS A 1 93 ? -2.435 -3.847 -7.264 1.00 97.94 93 HIS A N 1
ATOM 710 C CA . HIS A 1 93 ? -3.779 -3.319 -7.519 1.00 97.94 93 HIS A CA 1
ATOM 711 C C .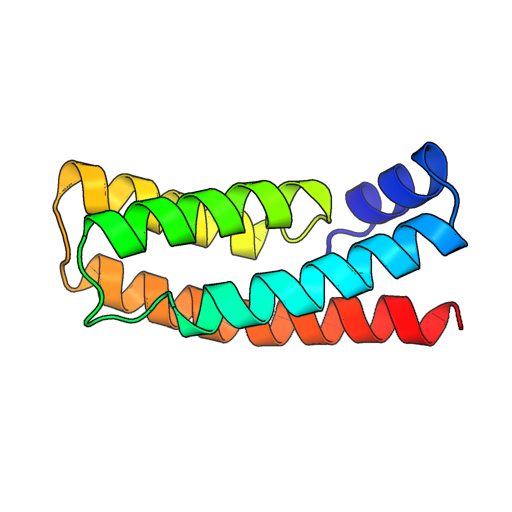 HIS A 1 93 ? -4.854 -4.259 -6.972 1.00 97.94 93 HIS A C 1
ATOM 713 O O . HIS A 1 93 ? -5.697 -3.823 -6.188 1.00 97.94 93 HIS A O 1
ATOM 719 N N . ALA A 1 94 ? -4.791 -5.553 -7.292 1.00 98.06 94 ALA A N 1
ATOM 720 C CA . ALA A 1 94 ? -5.750 -6.538 -6.793 1.00 98.06 94 ALA A CA 1
ATOM 721 C C . ALA A 1 94 ? -5.740 -6.632 -5.256 1.00 98.06 94 ALA A C 1
ATOM 723 O O . ALA A 1 94 ? -6.791 -6.580 -4.610 1.00 98.06 94 ALA A O 1
ATOM 724 N N . GLN A 1 95 ? -4.552 -6.697 -4.655 1.00 98.38 95 GLN A N 1
ATOM 725 C CA . GLN A 1 95 ? -4.393 -6.800 -3.209 1.00 98.38 95 GLN A CA 1
ATOM 726 C C . GLN A 1 95 ? -4.820 -5.524 -2.472 1.00 98.38 95 GLN A C 1
ATOM 728 O O . GLN A 1 95 ? -5.295 -5.596 -1.330 1.00 98.38 95 GLN A O 1
ATOM 733 N N . SER A 1 96 ? -4.678 -4.356 -3.105 1.00 98.19 96 SER A N 1
ATOM 734 C CA . SER A 1 96 ?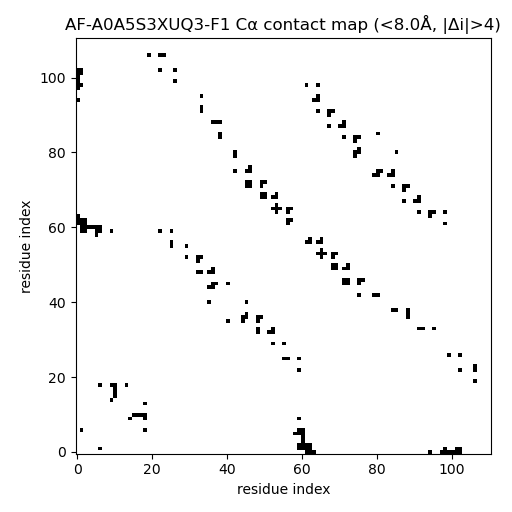 -5.140 -3.086 -2.546 1.00 98.19 96 SER A CA 1
ATOM 735 C C . SER A 1 96 ? -6.655 -3.084 -2.360 1.00 98.19 96 SER A C 1
ATOM 737 O O . SER A 1 96 ? -7.121 -2.686 -1.299 1.00 98.19 96 SER A O 1
ATOM 739 N N . LEU A 1 97 ? -7.424 -3.640 -3.305 1.00 98.19 97 LEU A N 1
ATOM 740 C CA . LEU A 1 97 ? -8.884 -3.731 -3.200 1.00 98.19 97 LEU A CA 1
ATOM 741 C C . LEU A 1 97 ? -9.308 -4.565 -1.986 1.00 98.19 97 LEU A C 1
ATOM 743 O O . LEU A 1 97 ? -10.125 -4.123 -1.180 1.00 98.19 97 LEU A O 1
ATOM 747 N N . VAL A 1 98 ? -8.700 -5.742 -1.812 1.00 98.19 98 VAL A N 1
ATOM 748 C CA . VAL A 1 98 ? -8.964 -6.629 -0.665 1.00 98.19 98 VAL A CA 1
ATOM 749 C C . VAL A 1 98 ? -8.582 -5.948 0.648 1.00 98.19 98 VAL A C 1
ATOM 751 O O . VAL A 1 98 ? -9.299 -6.015 1.646 1.00 98.19 98 VAL A O 1
ATOM 754 N N . THR A 1 99 ? -7.430 -5.283 0.667 1.00 98.19 99 THR A N 1
ATOM 755 C CA . THR A 1 99 ? -6.916 -4.616 1.865 1.00 98.19 99 THR A CA 1
ATOM 756 C C . THR A 1 99 ? -7.769 -3.414 2.252 1.00 98.19 99 THR A C 1
ATOM 758 O O . THR A 1 99 ? -8.088 -3.264 3.430 1.00 98.19 99 THR A O 1
ATOM 761 N N . PHE A 1 100 ? -8.172 -2.597 1.282 1.00 98.12 100 PHE A N 1
ATOM 762 C CA . PHE A 1 100 ? -8.965 -1.399 1.521 1.00 98.12 100 PHE A CA 1
ATOM 763 C C . PHE A 1 100 ? -10.411 -1.726 1.892 1.00 98.12 100 PHE A C 1
ATOM 765 O O . PHE A 1 100 ? -10.964 -1.044 2.751 1.00 98.12 100 PHE A O 1
ATOM 772 N N . SER A 1 101 ? -10.991 -2.795 1.331 1.00 98.06 101 SER A N 1
ATOM 773 C CA . SER A 1 101 ? -12.293 -3.309 1.780 1.00 98.06 101 SER A CA 1
ATOM 774 C C . SER A 1 101 ? -12.244 -3.706 3.253 1.00 98.06 101 SER A C 1
ATOM 776 O O . SER A 1 101 ? -13.023 -3.195 4.048 1.00 98.06 101 SER A O 1
ATOM 778 N N . HIS A 1 102 ? -11.262 -4.526 3.649 1.00 97.88 102 HIS A N 1
ATOM 779 C CA . HIS A 1 102 ? -11.142 -4.955 5.045 1.00 97.88 102 HIS A CA 1
ATOM 780 C C . HIS A 1 102 ? -10.877 -3.780 5.999 1.00 97.88 102 HIS A C 1
ATOM 782 O O . HIS A 1 102 ? -11.436 -3.717 7.086 1.00 97.88 102 HIS A O 1
ATOM 788 N N . ALA A 1 103 ? -10.045 -2.813 5.602 1.00 97.19 103 ALA A N 1
ATOM 789 C CA . ALA A 1 103 ? -9.824 -1.612 6.404 1.00 97.19 103 ALA A CA 1
ATOM 790 C C . ALA A 1 103 ? -11.110 -0.784 6.574 1.00 97.19 103 ALA A C 1
ATOM 792 O O . ALA A 1 103 ? -11.354 -0.267 7.661 1.00 97.19 103 ALA A O 1
ATOM 793 N N . ARG A 1 104 ? -11.944 -0.679 5.529 1.00 97.12 104 ARG A N 1
ATOM 794 C CA . ARG A 1 104 ? -13.249 -0.012 5.615 1.00 97.12 104 ARG A CA 1
ATOM 795 C C . ARG A 1 104 ? -14.192 -0.745 6.566 1.00 97.12 104 ARG A C 1
ATOM 797 O O . ARG A 1 104 ? -14.804 -0.096 7.398 1.00 97.12 104 ARG A O 1
ATOM 804 N N . GLU A 1 105 ? -14.241 -2.073 6.503 1.00 96.38 105 GLU A N 1
ATOM 805 C CA . GLU A 1 105 ? -15.026 -2.892 7.437 1.00 96.38 105 GLU A CA 1
ATOM 806 C C . GLU A 1 105 ? -14.595 -2.672 8.895 1.00 96.38 105 GLU A C 1
ATOM 808 O O . GLU A 1 105 ? -15.447 -2.542 9.770 1.00 96.38 105 GLU A O 1
ATOM 813 N N . LEU A 1 106 ? -13.287 -2.570 9.163 1.00 94.31 106 LEU A N 1
ATOM 814 C CA . LEU A 1 106 ? -12.773 -2.262 10.503 1.00 94.31 106 LEU A CA 1
ATOM 815 C C . LEU A 1 106 ? -13.217 -0.874 10.985 1.00 94.31 106 LEU A C 1
ATOM 817 O O . LEU A 1 106 ? -13.649 -0.751 12.129 1.00 94.31 106 LEU A O 1
ATOM 821 N N . ILE A 1 107 ? -13.151 0.143 10.118 1.00 9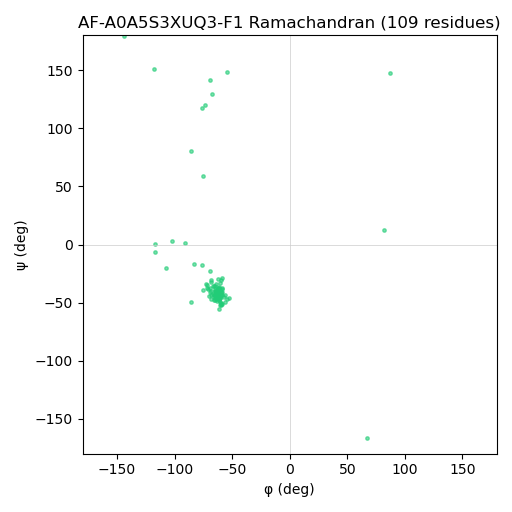4.44 107 ILE A N 1
ATOM 822 C CA . ILE A 1 107 ? -13.627 1.505 10.418 1.00 94.44 107 ILE A CA 1
ATOM 823 C C . ILE A 1 107 ? -15.121 1.482 10.750 1.00 94.44 107 ILE A C 1
ATOM 825 O O . ILE A 1 107 ? -15.527 1.952 11.811 1.00 94.44 107 ILE A O 1
ATOM 829 N N . ASP A 1 108 ? -15.921 0.867 9.881 1.00 93.00 108 ASP A N 1
ATOM 830 C CA . ASP A 1 108 ? -17.377 0.842 10.001 1.00 93.00 108 ASP A CA 1
ATOM 831 C C . ASP A 1 108 ? -17.855 -0.020 11.186 1.00 93.00 108 ASP A C 1
ATOM 833 O O . ASP A 1 108 ? -18.958 0.181 11.681 1.00 93.00 108 ASP A O 1
ATOM 837 N N . SER A 1 109 ? -17.048 -0.978 11.661 1.00 86.50 109 SER A N 1
ATOM 838 C CA . SER A 1 109 ? -17.397 -1.830 12.810 1.00 86.50 109 SER A CA 1
ATOM 839 C C . SER A 1 109 ? -17.272 -1.143 14.176 1.00 86.50 109 SER A C 1
ATOM 841 O O . SER A 1 109 ? -17.808 -1.650 15.163 1.00 86.50 109 SER A O 1
ATOM 843 N N . ILE A 1 110 ? -16.544 -0.024 14.237 1.00 71.50 110 ILE A N 1
ATOM 844 C CA . ILE A 1 110 ? -16.235 0.717 15.471 1.00 71.50 110 ILE A CA 1
ATOM 845 C C . ILE A 1 110 ? -17.035 2.034 15.550 1.00 71.50 110 ILE A C 1
ATOM 847 O O . ILE A 1 110 ? -17.215 2.574 16.645 1.00 71.50 110 ILE A O 1
ATOM 851 N N . CYS A 1 111 ? -17.535 2.539 14.415 1.00 58.03 111 CYS A N 1
ATOM 852 C CA . CYS A 1 111 ? -18.438 3.693 14.320 1.00 58.03 111 CYS A CA 1
ATOM 853 C C . CYS A 1 111 ? -19.910 3.331 14.577 1.00 58.03 111 CYS A C 1
ATOM 855 O O . CYS A 1 111 ? -20.600 4.178 15.193 1.00 58.03 111 CYS A O 1
#

Organism: NCBI:txid43655

Radius of gyration: 14.26 Å; Cα contacts (8 Å, |Δi|>4): 125; chains: 1; bounding box: 36×18×40 Å

pLDDT: mean 95.42, std 4.9, range [58.03, 98.5]

Mean predicted aligned error: 2.65 Å
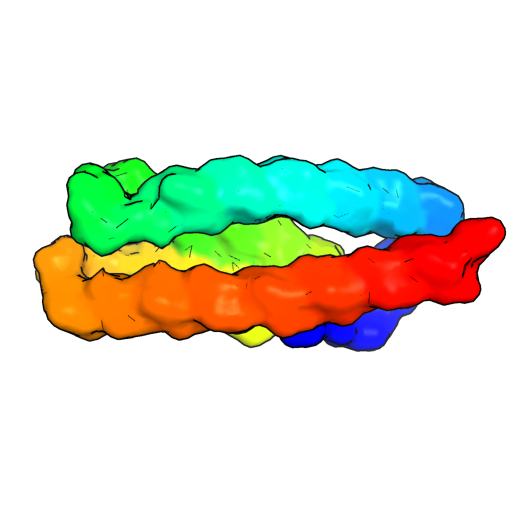
Foldseek 3Di:
DADPVLLVVLCVVPNDVVSLVLLVVLLVVLVVLLVQCALPHALVSLLVSLVVNLVSCVNRRVNVLNVLSVVLNVCCVPPNRDPVNNVSSVVNNVSSVVVSVVSVVSSVVVD

Secondary structure (DSSP, 8-state):
---HHHHHHHHHHH-HHHHHHHHHHHHHHHHHHHHH--TTS-HHHHHHHHHHHHHHHHHTT-HHHHHHHHHHHHHHHHH-S-HHHHHHHHHHHHHHHHHHHHHHHHHHHH-

Solvent-accessible surface area (backbone atoms only — not comparable to full-atom values): 5733 Å² total; per-residue (Å²): 75,52,35,65,70,46,39,53,49,44,23,70,75,64,34,59,72,52,37,43,55,52,50,54,50,48,53,56,56,45,54,58,42,54,71,60,52,46,83,88,46,53,66,69,53,41,37,52,41,22,50,52,48,21,57,54,24,51,71,54,15,25,48,68,53,15,53,43,22,48,49,41,33,51,44,39,74,76,68,41,86,42,74,65,46,44,48,41,44,52,50,41,55,57,42,44,54,52,23,51,51,46,48,48,51,57,45,65,72,74,108

Nearest PDB structures (foldseek):
  7c1i-assembly2_E  TM=8.930E-01  e=7.024E-04  Pseudomonas aeruginosa
  3myf-assembly1_A  TM=8.436E-01  e=1.290E-02  Shewanella sp. W3-18-1
  3iqt-assembly1_A  TM=7.710E-01  e=9.447E-02  Escherichia coli CFT073
  6a94-assembly2_B  TM=8.319E-01  e=1.041E+00  Homo sapiens
  8pwn-assembly1_A  TM=7.483E-01  e=4.132E+00  Homo sapiens